Protein AF-A0A7S2CQ66-F1 (afdb_monomer)

Sequence (117 aa):
LLLPVPNHDPTYTIGRKDSDLILENDKSVSRMHAHLKVEPLPGPSELTVIDQKSRFGVFLNGNRLDDQPHTVSHGSELKFGTTVFVVHRVSLVICPSGVSGAERQTLKRSCEHIGAV

Secondary structure (DSSP, 8-state):
--SSPTTS-SEEEEESSSSSEE-TT-TTS-SS-EEEEEE--SSSPEEEEEE-S-SS-EEETTEEP-SS-EEE-TT-EEEETTEEEE-----------S--HHHHHHHHHHHHHTT--

Foldseek 3Di:
DAPDDFPDAQKFWDFCAPTNHHPVVQPQGHRGAKIWGFDLDPDQTWIWIAGPPRPQAKDKQNHGDDRDIDTHDQQIWIDGRHDIDGDHDDAAEDDDDPADPVRVVVVVVVCSSSRHD

pLDDT: mean 85.23, std 9.54, range [50.88, 95.44]

Mean predicted aligned error: 6.85 Å

InterPro domains:
  IPR000253 Forkhead-associated (FHA) domain [PF00498] (12-81)
  IPR000253 Forkhead-associated (FHA) domain [PS50006] (12-65)
  IPR000253 Forkhead-associated (FHA) domain [SM00240] (11-65)
  IPR008984 SMAD/FHA domain superfamily [SSF49879] (7-91)
  IPR040227 Nibrin-related [PTHR12162] (11-116)

Nearest PDB structures (foldseek):
  4h87-assembly3_B  TM=8.759E-01  e=7.225E-06  Homo sapiens
  3elv-assembly2_B  TM=8.452E-01  e=5.038E-04  Saccharomyces cerevisiae
  2jkd-assembly1_A  TM=8.063E-01  e=3.782E-04  Saccharomyces cerevisiae
  7dco-assembly1_Y  TM=8.372E-01  e=8.442E-04  Saccharomyces cerevisiae S288C
  6a8w-assembly1_A  TM=7.012E-01  e=5.650E-04  Saccharomyces cerevisiae S288C

Solvent-accessible surface area (backbone atoms only — not comparable to full-atom values): 6780 Å² total; per-residue (Å²): 139,78,77,57,54,74,99,53,72,53,61,41,36,31,12,28,44,98,38,81,43,62,43,68,89,43,84,50,35,27,50,61,23,32,39,38,37,47,46,89,51,102,64,79,70,46,40,30,41,27,33,54,79,26,87,63,39,35,25,52,71,83,44,73,58,58,76,53,81,40,81,57,54,73,72,36,37,42,29,51,40,83,50,77,46,72,40,78,77,77,89,45,75,77,84,89,73,97,62,54,77,70,56,47,57,52,48,51,55,58,34,50,53,49,66,30,99

Structure (mmCIF, N/CA/C/O backbone):
data_AF-A0A7S2CQ66-F1
#
_entry.id   AF-A0A7S2CQ66-F1
#
loop_
_atom_site.group_PDB
_atom_site.id
_atom_site.type_symbol
_atom_site.label_atom_id
_atom_site.label_alt_id
_atom_site.label_comp_id
_atom_site.label_asym_id
_atom_site.label_entity_id
_atom_site.label_seq_id
_atom_site.pdbx_PDB_ins_code
_atom_site.Cartn_x
_atom_site.Cartn_y
_atom_site.Cartn_z
_atom_site.occupancy
_atom_site.B_iso_or_equiv
_atom_site.auth_seq_id
_atom_site.auth_comp_id
_atom_site.auth_asym_id
_atom_site.auth_atom_id
_atom_site.pdbx_PDB_model_num
ATOM 1 N N . LEU A 1 1 ? -5.772 -3.104 -7.162 1.00 67.88 1 LEU A N 1
ATOM 2 C CA . LEU A 1 1 ? -5.073 -1.810 -7.316 1.00 67.88 1 LEU A CA 1
ATOM 3 C C . LEU A 1 1 ? -3.643 -2.098 -7.748 1.00 67.88 1 LEU A C 1
ATOM 5 O O . LEU A 1 1 ? -3.076 -3.049 -7.226 1.00 67.88 1 LEU A O 1
ATOM 9 N N . LEU A 1 2 ? -3.094 -1.325 -8.684 1.00 76.75 2 LEU A N 1
ATOM 10 C CA . LEU A 1 2 ? -1.677 -1.382 -9.048 1.00 76.75 2 LEU A CA 1
ATOM 11 C C . LEU A 1 2 ? -0.975 -0.159 -8.460 1.00 76.75 2 LEU A C 1
ATOM 13 O O . LEU A 1 2 ? -1.486 0.950 -8.585 1.00 76.75 2 LEU A O 1
ATOM 17 N N . LEU A 1 3 ? 0.161 -0.388 -7.810 1.00 79.69 3 LEU A N 1
ATOM 18 C CA . LEU A 1 3 ? 1.034 0.640 -7.255 1.00 79.69 3 LEU A CA 1
ATOM 19 C C . LEU A 1 3 ? 2.442 0.428 -7.836 1.00 79.69 3 LEU A C 1
ATOM 21 O O . LEU A 1 3 ? 2.824 -0.733 -8.012 1.00 79.69 3 LEU A O 1
ATOM 25 N N . PRO A 1 4 ? 3.221 1.490 -8.093 1.00 75.25 4 PRO A N 1
ATOM 26 C CA . PRO A 1 4 ? 2.907 2.907 -7.875 1.00 75.25 4 PRO A CA 1
ATOM 27 C C . PRO A 1 4 ? 1.975 3.502 -8.950 1.00 75.25 4 PRO A C 1
ATOM 29 O O . PRO A 1 4 ? 1.976 3.079 -10.105 1.00 75.25 4 PRO A O 1
ATOM 32 N N . VAL A 1 5 ? 1.177 4.500 -8.565 1.00 77.56 5 VAL A N 1
ATOM 33 C CA . VAL A 1 5 ? 0.354 5.302 -9.480 1.00 77.56 5 VAL A CA 1
ATOM 34 C C . VAL A 1 5 ? 1.203 6.464 -10.022 1.00 77.56 5 VAL A C 1
ATOM 36 O O . VAL A 1 5 ? 1.814 7.182 -9.227 1.00 77.56 5 VAL A O 1
ATOM 39 N N . PRO A 1 6 ? 1.255 6.690 -11.350 1.00 71.00 6 PRO A N 1
ATOM 40 C CA . PRO A 1 6 ? 1.980 7.820 -11.928 1.00 71.00 6 PRO A CA 1
ATOM 41 C C . PRO A 1 6 ? 1.542 9.163 -11.339 1.00 71.00 6 PRO A C 1
ATOM 43 O O . PRO A 1 6 ? 0.346 9.418 -11.216 1.00 71.00 6 PRO A O 1
ATOM 46 N N . ASN A 1 7 ? 2.505 10.050 -11.069 1.00 71.19 7 ASN A N 1
ATOM 47 C CA . ASN A 1 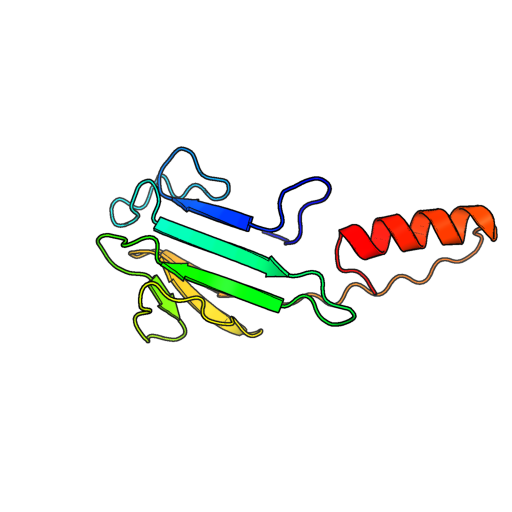7 ? 2.272 11.404 -10.543 1.00 71.19 7 ASN A CA 1
ATOM 48 C C . ASN A 1 7 ? 1.540 11.450 -9.186 1.00 71.19 7 ASN A C 1
ATOM 50 O O . ASN A 1 7 ? 0.932 12.468 -8.858 1.00 71.19 7 ASN A O 1
ATOM 54 N N . HIS A 1 8 ? 1.597 10.367 -8.410 1.00 77.56 8 HIS A N 1
ATOM 55 C CA . HIS A 1 8 ? 1.106 10.307 -7.039 1.00 77.56 8 HIS A CA 1
ATOM 56 C C . HIS A 1 8 ? 2.282 10.237 -6.061 1.00 77.56 8 HIS A C 1
ATOM 58 O O . HIS A 1 8 ? 3.345 9.711 -6.401 1.00 77.56 8 HIS A O 1
ATOM 64 N N . ASP A 1 9 ? 2.086 10.729 -4.838 1.00 81.94 9 ASP A N 1
ATOM 65 C CA . ASP A 1 9 ? 3.059 10.534 -3.768 1.00 81.94 9 ASP A CA 1
ATOM 66 C C . ASP A 1 9 ? 3.328 9.033 -3.538 1.00 81.94 9 ASP A C 1
ATOM 68 O O . ASP A 1 9 ? 2.435 8.195 -3.711 1.00 81.94 9 ASP A O 1
ATOM 72 N N . PRO A 1 10 ? 4.548 8.651 -3.117 1.00 84.75 10 PRO A N 1
ATOM 73 C CA . PRO A 1 10 ? 4.884 7.253 -2.841 1.00 84.75 10 PRO A CA 1
ATOM 74 C C . PRO A 1 10 ? 4.102 6.683 -1.651 1.00 84.75 10 PRO A C 1
ATOM 76 O O . PRO A 1 10 ? 4.121 5.473 -1.431 1.00 84.75 10 PRO A O 1
ATOM 79 N N . THR A 1 11 ? 3.433 7.545 -0.884 1.00 90.00 11 THR A N 1
ATOM 80 C CA . THR A 1 11 ? 2.593 7.184 0.252 1.00 90.00 11 THR A CA 1
ATOM 81 C C . THR A 1 11 ? 1.128 7.180 -0.170 1.00 90.00 11 THR A C 1
ATOM 83 O O . THR A 1 11 ? 0.624 8.176 -0.676 1.00 90.00 11 THR A O 1
ATOM 86 N N . TYR A 1 12 ? 0.447 6.073 0.097 1.00 91.88 12 TYR A N 1
ATOM 87 C CA . TYR A 1 12 ? -0.973 5.857 -0.136 1.00 91.88 12 TYR A CA 1
ATOM 88 C C . TYR A 1 12 ? -1.670 5.648 1.200 1.00 91.88 12 TYR A C 1
ATOM 90 O O . TYR A 1 12 ? -1.239 4.855 2.039 1.00 91.88 12 TYR A O 1
ATOM 98 N N . THR A 1 13 ? -2.771 6.342 1.401 1.00 93.06 13 THR A N 1
ATOM 99 C CA . THR A 1 13 ? -3.569 6.284 2.618 1.00 93.06 13 THR A CA 1
ATOM 100 C C . THR A 1 13 ? -4.702 5.271 2.472 1.00 93.06 13 THR A C 1
ATOM 102 O O . THR A 1 13 ? -5.406 5.232 1.466 1.00 93.06 13 THR A O 1
ATOM 105 N N . ILE A 1 14 ? -4.883 4.426 3.486 1.00 93.38 14 ILE A N 1
ATOM 106 C CA . ILE A 1 14 ? -6.001 3.486 3.597 1.00 93.38 14 ILE A CA 1
ATOM 107 C C . ILE A 1 14 ? -6.900 3.953 4.724 1.00 93.38 14 ILE A C 1
ATOM 109 O O . ILE A 1 14 ? -6.443 4.185 5.849 1.00 93.38 14 ILE A O 1
ATOM 113 N N . GLY A 1 15 ? -8.195 4.008 4.450 1.00 93.25 15 GLY A N 1
ATOM 114 C CA . GLY A 1 15 ? -9.156 4.466 5.429 1.00 93.25 15 GLY A CA 1
ATOM 115 C C . GLY A 1 15 ? -10.591 4.273 4.992 1.00 93.25 15 GLY A C 1
ATOM 116 O O . GLY A 1 15 ? -10.885 3.848 3.883 1.00 93.25 15 GLY A O 1
ATOM 117 N N . ARG A 1 16 ? -11.526 4.566 5.890 1.00 92.56 16 ARG A N 1
ATOM 118 C CA . ARG A 1 16 ? -12.963 4.481 5.594 1.00 92.56 16 ARG A CA 1
ATOM 119 C C . ARG A 1 16 ? -13.496 5.715 4.865 1.00 92.56 16 ARG A C 1
ATOM 121 O O . ARG A 1 16 ? -14.587 5.654 4.312 1.00 92.56 16 ARG A O 1
ATOM 128 N N . LYS A 1 17 ? -12.775 6.839 4.912 1.00 89.62 17 LYS A N 1
ATOM 129 C CA . LYS A 1 17 ? -13.142 8.103 4.258 1.00 89.62 17 LYS A CA 1
ATOM 130 C C . LYS A 1 17 ? -11.893 8.965 4.063 1.00 89.62 17 LYS A C 1
ATOM 132 O O . LYS A 1 17 ? -10.992 8.867 4.887 1.00 89.62 17 LYS A O 1
ATOM 137 N N . ASP A 1 18 ? -11.892 9.832 3.050 1.00 88.25 18 ASP A N 1
ATOM 138 C CA . ASP A 1 18 ? -10.852 10.847 2.825 1.00 88.25 18 ASP A CA 1
ATOM 139 C C . ASP A 1 18 ? -9.445 10.211 2.747 1.00 88.25 18 ASP A C 1
ATOM 141 O O . ASP A 1 18 ? -8.518 10.613 3.444 1.00 88.25 18 ASP A O 1
ATOM 145 N N . SER A 1 19 ? -9.317 9.135 1.964 1.00 89.81 19 SER A N 1
ATOM 146 C CA . SER A 1 19 ? -8.084 8.354 1.782 1.00 89.81 19 SER A CA 1
ATOM 147 C C . SER A 1 19 ? -7.931 7.933 0.319 1.00 89.81 19 SER A C 1
ATOM 149 O O . SER A 1 19 ? -8.920 7.901 -0.410 1.00 89.81 19 SER A O 1
ATOM 151 N N . ASP A 1 20 ? -6.727 7.553 -0.100 1.00 89.31 20 ASP A N 1
ATOM 152 C CA . ASP A 1 20 ? -6.457 7.076 -1.468 1.00 89.31 20 ASP A CA 1
ATOM 153 C C . ASP A 1 20 ? -7.141 5.728 -1.729 1.00 89.31 20 ASP A C 1
ATOM 155 O O . ASP A 1 20 ? -7.610 5.438 -2.831 1.00 89.31 20 ASP A O 1
ATOM 159 N N . LEU A 1 21 ? -7.243 4.907 -0.680 1.00 89.12 21 LEU A N 1
ATOM 160 C CA . LEU A 1 21 ? -7.954 3.638 -0.669 1.00 89.12 21 LEU A CA 1
ATOM 161 C C . LEU A 1 21 ? -9.078 3.667 0.356 1.00 89.12 21 LEU A C 1
ATOM 163 O O . LEU A 1 21 ? -8.861 3.484 1.557 1.00 89.12 21 LEU A O 1
ATOM 167 N N . ILE A 1 22 ? -10.292 3.879 -0.154 1.00 92.00 22 ILE A N 1
ATOM 168 C CA . ILE A 1 22 ? -11.488 4.044 0.663 1.00 92.00 22 ILE A CA 1
ATOM 169 C C . ILE A 1 22 ? -12.234 2.715 0.821 1.00 92.00 22 ILE A C 1
ATOM 171 O O . ILE A 1 22 ? -12.725 2.133 -0.145 1.00 92.00 22 ILE A O 1
ATOM 175 N N . LEU A 1 23 ? -12.362 2.257 2.067 1.00 90.19 23 LEU A N 1
ATOM 176 C CA . LEU A 1 23 ? -13.114 1.065 2.469 1.00 90.19 23 LEU A CA 1
ATOM 177 C C . LEU A 1 23 ? -14.420 1.466 3.173 1.00 90.19 23 LEU A C 1
ATOM 179 O O . LEU A 1 23 ? -14.610 1.203 4.359 1.00 90.19 23 LEU A O 1
ATOM 183 N N . GLU A 1 24 ? -15.324 2.137 2.452 1.00 86.81 24 GLU A N 1
ATOM 184 C CA . GLU A 1 24 ? -16.538 2.758 3.025 1.00 86.81 24 GLU A CA 1
ATOM 185 C C . GLU A 1 24 ? -17.471 1.762 3.730 1.00 86.81 24 GLU A C 1
ATOM 187 O O . GLU A 1 24 ? -18.091 2.081 4.749 1.00 86.81 24 GLU A O 1
ATOM 192 N N . ASN A 1 25 ? -17.544 0.538 3.204 1.00 88.12 25 ASN A N 1
ATOM 193 C CA . ASN A 1 25 ? -18.444 -0.504 3.692 1.00 88.12 25 ASN A CA 1
ATOM 194 C C . ASN A 1 25 ? -17.962 -1.156 4.997 1.00 88.12 25 ASN A C 1
ATOM 196 O O . ASN A 1 25 ? -18.766 -1.749 5.720 1.00 88.12 25 ASN A O 1
ATOM 200 N N . ASP A 1 26 ? -16.673 -1.037 5.327 1.00 87.94 26 ASP A N 1
ATOM 201 C CA . ASP A 1 26 ? -16.100 -1.670 6.509 1.00 87.94 26 ASP A CA 1
ATOM 202 C C . ASP A 1 26 ? -16.057 -0.693 7.696 1.00 87.94 26 ASP A C 1
ATOM 204 O O . ASP A 1 26 ? -15.163 0.139 7.842 1.00 87.94 26 ASP A O 1
ATOM 208 N N . LYS A 1 27 ? -17.026 -0.822 8.611 1.00 89.56 27 LYS A N 1
ATOM 209 C CA . LYS A 1 27 ? -17.102 -0.006 9.840 1.00 89.56 27 LYS A CA 1
ATOM 210 C C . LYS A 1 27 ? -15.959 -0.269 10.825 1.00 89.56 27 LYS A C 1
ATOM 212 O O . LYS A 1 27 ? -15.783 0.524 11.754 1.00 89.56 27 LYS A O 1
ATOM 217 N N . SER A 1 28 ? -15.215 -1.360 10.659 1.00 91.31 28 SER A N 1
ATOM 218 C CA . SER A 1 28 ? -14.021 -1.641 11.458 1.00 91.31 28 SER A CA 1
ATOM 219 C C . SER A 1 28 ? -12.786 -0.885 10.959 1.00 91.31 28 SER A C 1
ATOM 221 O O . SER A 1 28 ? -11.775 -0.799 11.658 1.00 91.31 28 SER A O 1
ATOM 223 N N . VAL A 1 29 ? -12.873 -0.247 9.790 1.00 92.31 29 VAL A N 1
ATOM 224 C CA . VAL A 1 29 ? -11.795 0.576 9.257 1.00 92.31 29 VAL A CA 1
ATOM 225 C C . VAL A 1 29 ? -11.912 2.011 9.801 1.00 92.31 29 VAL A C 1
ATOM 227 O O . VAL A 1 29 ? -12.925 2.700 9.645 1.00 92.31 29 VAL A O 1
ATOM 230 N N . SER A 1 30 ? -10.872 2.481 10.500 1.00 90.19 30 SER A N 1
ATOM 231 C CA . SER A 1 30 ? -10.717 3.889 10.889 1.00 90.19 30 SER A CA 1
ATOM 232 C C . SER A 1 30 ? -10.725 4.835 9.679 1.00 90.19 30 SER A C 1
ATOM 234 O O . SER A 1 30 ? -10.420 4.435 8.563 1.00 90.19 30 SER A O 1
ATOM 236 N N . ARG A 1 31 ? -11.051 6.119 9.891 1.00 90.44 31 ARG A N 1
ATOM 237 C CA . ARG A 1 31 ? -10.978 7.139 8.822 1.00 90.44 31 ARG A CA 1
ATOM 238 C C . ARG A 1 31 ? -9.570 7.260 8.245 1.00 90.44 31 ARG A C 1
ATOM 240 O O . ARG A 1 31 ? -9.436 7.237 7.043 1.00 90.44 31 ARG A O 1
ATOM 247 N N . MET A 1 32 ? -8.562 7.295 9.111 1.00 91.00 32 MET A N 1
ATOM 248 C CA . MET A 1 32 ? -7.165 7.058 8.759 1.00 91.00 32 MET A CA 1
ATOM 249 C C . MET A 1 32 ? -6.774 5.745 9.424 1.00 91.00 32 MET A C 1
ATOM 251 O O . MET A 1 32 ? -6.827 5.650 10.652 1.00 91.00 32 MET A O 1
ATOM 255 N N . HIS A 1 33 ? -6.527 4.708 8.632 1.00 91.88 33 HIS A N 1
ATOM 256 C CA . HIS A 1 33 ? -6.292 3.360 9.141 1.00 91.88 33 HIS A CA 1
ATOM 257 C C . HIS A 1 33 ? -4.832 2.961 9.004 1.00 91.88 33 HIS A C 1
ATOM 259 O O . HIS A 1 33 ? -4.215 2.559 9.981 1.00 91.88 33 HIS A O 1
ATOM 265 N N . ALA A 1 34 ? -4.281 3.088 7.805 1.00 94.25 34 ALA A N 1
ATOM 266 C CA . ALA A 1 34 ? -2.904 2.723 7.535 1.00 94.25 34 ALA A CA 1
ATOM 267 C C . ALA A 1 34 ? -2.326 3.598 6.431 1.00 94.25 34 ALA A C 1
ATOM 269 O O . ALA A 1 34 ? -3.063 4.145 5.610 1.00 94.25 34 ALA A O 1
ATOM 270 N N . HIS A 1 35 ? -1.005 3.681 6.389 1.00 94.12 35 HIS A N 1
ATOM 271 C CA . HIS A 1 35 ? -0.274 4.206 5.248 1.00 94.12 35 HIS A CA 1
ATOM 272 C C . HIS A 1 35 ? 0.489 3.067 4.584 1.00 94.12 35 HIS A C 1
ATOM 274 O O . HIS A 1 35 ? 1.170 2.296 5.256 1.00 94.12 35 HIS A O 1
ATOM 280 N N . LEU A 1 36 ? 0.372 2.965 3.268 1.00 92.69 36 LEU A N 1
ATOM 281 C CA . LEU A 1 36 ? 1.240 2.158 2.428 1.00 92.69 36 LEU A CA 1
ATOM 282 C C . LEU A 1 36 ? 2.284 3.073 1.813 1.00 92.69 36 LEU A C 1
ATOM 284 O O . LEU A 1 36 ? 1.928 4.113 1.276 1.00 92.69 36 LEU A O 1
ATOM 288 N N . LYS A 1 37 ? 3.554 2.695 1.840 1.00 91.00 37 LYS A N 1
ATOM 289 C CA . LYS A 1 37 ? 4.611 3.447 1.169 1.00 91.00 37 LYS A CA 1
ATOM 290 C C . LYS A 1 37 ? 5.325 2.539 0.183 1.00 91.00 37 LYS A C 1
ATOM 292 O O . LYS A 1 37 ? 5.766 1.453 0.548 1.00 91.00 37 LYS A O 1
ATOM 297 N N . VAL A 1 38 ? 5.411 2.986 -1.064 1.00 87.50 38 VAL A N 1
ATOM 298 C CA . VAL A 1 38 ? 6.150 2.320 -2.135 1.00 87.50 38 VAL A CA 1
ATOM 299 C C . VAL A 1 38 ? 7.432 3.099 -2.362 1.00 87.50 38 VAL A C 1
ATOM 301 O O . VAL A 1 38 ? 7.393 4.209 -2.892 1.00 87.50 38 VAL A O 1
ATOM 304 N N . GLU A 1 39 ? 8.564 2.551 -1.932 1.00 80.75 39 GLU A N 1
ATOM 305 C CA . GLU A 1 39 ? 9.850 3.222 -2.107 1.00 80.75 39 GLU A CA 1
ATOM 306 C C . GLU A 1 39 ? 10.451 2.905 -3.486 1.00 80.75 39 GLU A C 1
ATOM 308 O O . GLU A 1 39 ? 10.646 1.730 -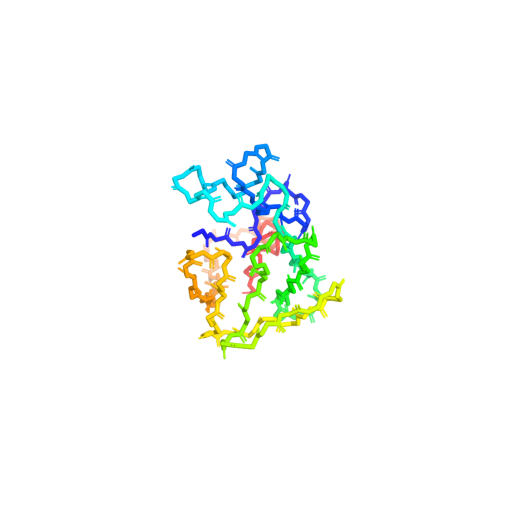3.827 1.00 80.75 39 GLU A O 1
ATOM 313 N N . PRO A 1 40 ? 10.755 3.933 -4.304 1.00 66.88 40 PRO A N 1
ATOM 314 C CA . PRO A 1 40 ? 11.516 3.761 -5.530 1.00 66.88 40 PRO A CA 1
ATOM 315 C C . PRO A 1 40 ? 13.005 3.652 -5.178 1.00 66.88 4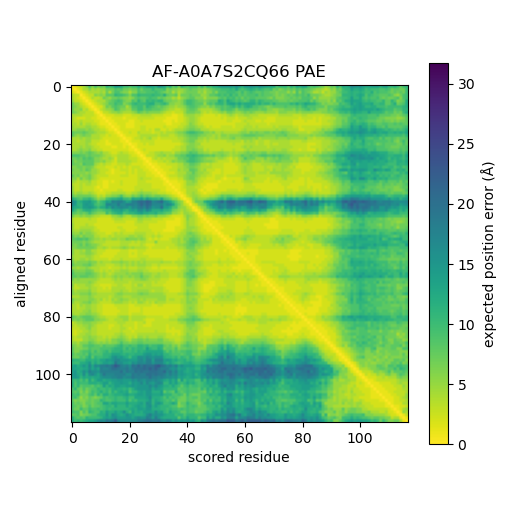0 PRO A C 1
ATOM 317 O O . PRO A 1 40 ? 13.722 4.646 -5.103 1.00 66.88 40 PRO A O 1
ATOM 320 N N . LEU A 1 41 ? 13.476 2.434 -4.928 1.00 58.59 41 LEU A N 1
ATOM 321 C CA . LEU A 1 41 ? 14.905 2.129 -4.837 1.00 58.59 41 LEU A CA 1
ATOM 322 C C . LEU A 1 41 ? 15.437 1.709 -6.217 1.00 58.59 41 LEU A C 1
ATOM 324 O O . LEU A 1 41 ? 14.653 1.302 -7.077 1.00 58.59 41 LEU A O 1
ATOM 328 N N . PRO A 1 42 ? 16.759 1.765 -6.464 1.00 50.88 42 PRO A N 1
ATOM 329 C CA . PRO A 1 42 ? 17.349 1.112 -7.627 1.00 50.88 42 PRO A CA 1
ATOM 330 C C . PRO A 1 42 ? 17.158 -0.412 -7.494 1.00 50.88 42 PRO A C 1
ATOM 332 O O . PRO A 1 42 ? 17.986 -1.101 -6.904 1.00 50.88 42 PRO A O 1
ATOM 335 N N . GLY A 1 43 ? 16.031 -0.938 -7.987 1.00 61.88 43 GLY A N 1
ATOM 336 C CA . GLY A 1 43 ? 15.651 -2.345 -7.859 1.00 61.88 43 GLY A CA 1
ATOM 337 C C . GLY A 1 43 ? 14.134 -2.571 -7.772 1.00 61.88 43 GLY A C 1
ATOM 338 O O . GLY A 1 43 ? 13.348 -1.704 -8.150 1.00 61.88 43 GLY A O 1
ATOM 339 N N . PRO A 1 44 ? 13.696 -3.756 -7.304 1.00 64.56 44 PRO A N 1
ATOM 340 C CA . PRO A 1 44 ? 12.307 -4.012 -6.937 1.00 64.56 44 PRO A CA 1
ATOM 341 C C . PRO A 1 44 ? 11.732 -2.912 -6.047 1.00 64.56 44 PRO A C 1
ATOM 343 O O . PRO A 1 44 ? 12.288 -2.660 -4.984 1.00 64.56 44 PRO A O 1
ATOM 346 N N . SER A 1 45 ? 10.606 -2.307 -6.433 1.00 74.38 45 SER A N 1
ATOM 347 C CA . SER A 1 45 ? 9.878 -1.414 -5.528 1.00 74.38 45 SER A CA 1
ATOM 348 C C . SER A 1 45 ? 9.521 -2.159 -4.242 1.00 74.38 45 SER A C 1
ATOM 350 O O . SER A 1 45 ? 8.927 -3.242 -4.297 1.00 74.38 45 SER A O 1
ATOM 352 N N . GLU A 1 46 ? 9.896 -1.584 -3.103 1.00 85.00 46 GLU A N 1
ATOM 353 C CA . GLU A 1 46 ? 9.592 -2.133 -1.785 1.00 85.00 46 GLU A CA 1
ATOM 354 C C . GLU A 1 46 ? 8.290 -1.517 -1.272 1.00 85.00 46 GLU A C 1
ATOM 356 O O . GLU A 1 46 ? 8.121 -0.296 -1.285 1.00 85.00 46 GLU A O 1
ATOM 361 N N . LEU A 1 47 ? 7.351 -2.369 -0.856 1.00 89.81 47 LEU A N 1
ATOM 362 C CA . LEU A 1 47 ? 6.098 -1.948 -0.242 1.00 89.81 47 LEU A CA 1
ATOM 363 C C . LEU A 1 47 ? 6.240 -2.059 1.273 1.00 89.81 47 LEU A C 1
ATOM 365 O O . LEU A 1 47 ? 6.534 -3.133 1.787 1.00 89.81 47 LEU A O 1
ATOM 369 N N . THR A 1 48 ? 5.968 -0.975 1.985 1.00 93.06 48 THR A N 1
ATOM 370 C CA . THR A 1 48 ? 5.880 -0.957 3.448 1.00 93.06 48 THR A CA 1
ATOM 371 C C . THR A 1 48 ? 4.488 -0.521 3.890 1.00 93.06 48 THR A C 1
ATOM 373 O O . THR A 1 48 ? 3.794 0.201 3.172 1.00 93.06 48 THR A O 1
ATOM 376 N N . VAL A 1 49 ? 4.061 -0.976 5.065 1.00 94.50 49 VAL A N 1
ATOM 377 C CA . VAL A 1 49 ? 2.790 -0.611 5.697 1.00 94.50 49 VAL A CA 1
ATOM 378 C C . VAL A 1 49 ? 3.040 -0.071 7.103 1.00 94.50 49 VAL A C 1
ATOM 380 O O . VAL A 1 49 ? 3.882 -0.592 7.828 1.00 94.50 49 VAL A O 1
ATOM 383 N N . ILE A 1 50 ? 2.311 0.976 7.482 1.00 94.81 50 ILE A N 1
ATOM 384 C CA . ILE A 1 50 ? 2.371 1.615 8.802 1.00 94.81 50 ILE A CA 1
ATOM 385 C C . ILE A 1 50 ? 0.942 1.727 9.338 1.00 94.81 50 ILE A C 1
ATOM 387 O O . ILE A 1 50 ? 0.099 2.363 8.695 1.00 94.81 50 ILE A O 1
ATOM 391 N N . ASP A 1 51 ? 0.660 1.152 10.510 1.00 94.31 51 ASP A N 1
ATOM 392 C CA . ASP A 1 51 ? -0.626 1.342 11.192 1.00 94.31 51 ASP A CA 1
ATOM 393 C C . ASP A 1 51 ? -0.727 2.770 11.749 1.00 94.31 51 ASP A C 1
ATOM 395 O O . ASP A 1 51 ? 0.128 3.233 12.502 1.00 94.31 51 ASP A O 1
ATOM 399 N N . GLN A 1 52 ? -1.805 3.480 11.417 1.00 93.44 52 GLN A N 1
ATOM 400 C CA . GLN A 1 52 ? -2.064 4.838 11.907 1.00 93.44 52 GLN A CA 1
ATOM 401 C C . GLN A 1 52 ? -2.905 4.806 13.188 1.00 93.44 52 GLN A C 1
ATOM 403 O O . GLN A 1 52 ? -3.914 5.505 13.311 1.00 93.44 52 GLN A O 1
ATOM 408 N N . LYS A 1 53 ? -2.497 3.965 14.148 1.00 89.06 53 LYS A N 1
ATOM 409 C CA . LYS A 1 53 ? -3.203 3.727 15.422 1.00 89.06 53 LYS A CA 1
ATOM 410 C C . LYS A 1 53 ? -4.678 3.390 15.197 1.00 89.06 53 LYS A C 1
ATOM 412 O O . LYS A 1 53 ? -5.579 3.931 15.851 1.00 89.06 53 LYS A O 1
ATOM 417 N N . SER A 1 54 ? -4.938 2.516 14.230 1.00 89.50 54 SER A N 1
ATOM 418 C CA . SER A 1 54 ? -6.295 2.118 13.881 1.00 89.50 54 SER A CA 1
ATOM 419 C C . SER A 1 54 ? -6.988 1.394 15.042 1.00 89.50 54 SER A C 1
ATOM 421 O O . SER A 1 54 ? -6.372 0.706 15.857 1.00 89.50 54 SER A O 1
ATOM 423 N N . ARG A 1 55 ? -8.320 1.525 15.126 1.00 90.75 55 ARG A N 1
ATOM 424 C CA . ARG A 1 55 ? -9.090 0.972 16.255 1.00 90.75 55 ARG A CA 1
ATOM 425 C C . ARG A 1 55 ? -9.011 -0.554 16.319 1.00 90.75 55 ARG A C 1
ATOM 427 O O . ARG A 1 55 ? -8.990 -1.123 17.403 1.00 90.75 55 ARG A O 1
ATOM 434 N N . PHE A 1 56 ? -9.018 -1.199 15.159 1.00 91.38 56 PHE A N 1
ATOM 435 C CA . PHE A 1 56 ? -8.996 -2.655 15.039 1.00 91.38 56 PHE A CA 1
ATOM 436 C C . PHE A 1 56 ? -7.599 -3.204 14.717 1.00 91.38 56 PHE A C 1
ATOM 438 O O . PHE A 1 56 ? -7.384 -4.408 14.834 1.00 91.38 56 PHE A O 1
ATOM 445 N N . GLY A 1 57 ? -6.631 -2.330 14.425 1.00 91.38 57 GLY A N 1
ATOM 446 C CA . GLY A 1 57 ? -5.283 -2.707 14.025 1.00 91.38 57 GLY A CA 1
ATOM 447 C C . GLY A 1 57 ? -5.185 -3.136 12.563 1.00 91.38 57 GLY A C 1
ATOM 448 O O . GLY A 1 57 ? -6.175 -3.504 11.921 1.00 91.38 57 GLY A O 1
ATOM 449 N N . VAL A 1 58 ? -3.943 -3.145 12.090 1.00 94.69 58 VAL A N 1
ATOM 450 C CA . VAL A 1 58 ? -3.529 -3.767 10.832 1.00 94.69 58 VAL A CA 1
ATOM 451 C C . VAL A 1 58 ? -2.878 -5.106 11.143 1.00 94.69 58 VAL A C 1
ATOM 453 O O . VAL A 1 58 ? -2.132 -5.212 12.117 1.00 94.69 58 VAL A O 1
ATOM 456 N N . PHE A 1 59 ? -3.135 -6.124 10.326 1.00 95.31 59 PHE A N 1
ATOM 457 C CA . PHE A 1 59 ? -2.461 -7.414 10.436 1.00 95.31 59 PHE A CA 1
ATOM 458 C C . PHE A 1 59 ? -1.717 -7.741 9.145 1.00 95.31 59 PHE A C 1
ATOM 460 O O . PHE A 1 59 ? -2.247 -7.535 8.057 1.00 95.31 59 PHE A O 1
ATOM 467 N N . LEU A 1 60 ? -0.512 -8.287 9.279 1.00 95.44 60 LEU A N 1
ATOM 468 C CA . LEU A 1 60 ? 0.304 -8.819 8.195 1.00 95.44 60 LEU A CA 1
ATOM 469 C C . LEU A 1 60 ? 0.509 -10.315 8.435 1.00 95.44 60 LEU A C 1
ATOM 471 O O . LEU A 1 60 ? 1.092 -10.707 9.446 1.00 95.44 60 LEU A O 1
ATOM 475 N N . ASN A 1 61 ? 0.018 -11.154 7.523 1.00 93.94 61 ASN A N 1
ATOM 476 C CA . ASN A 1 61 ? 0.072 -12.616 7.621 1.00 93.94 61 ASN A CA 1
ATOM 477 C C . ASN A 1 61 ? -0.438 -13.140 8.983 1.00 93.94 61 ASN A C 1
ATOM 479 O O . ASN A 1 61 ? 0.155 -14.032 9.584 1.00 93.94 61 ASN A O 1
ATOM 483 N N . GLY A 1 62 ? -1.512 -12.535 9.502 1.00 92.75 62 GLY A N 1
ATOM 484 C CA . GLY A 1 62 ? -2.111 -12.871 10.800 1.00 92.75 62 GLY A CA 1
ATOM 485 C C . GLY A 1 62 ? -1.469 -12.200 12.022 1.00 92.75 62 GLY A C 1
ATOM 486 O O . GLY A 1 62 ? -2.074 -12.206 13.094 1.00 92.75 62 GLY A O 1
ATOM 487 N N . ASN A 1 63 ? -0.306 -11.560 11.879 1.00 93.81 63 ASN A N 1
ATOM 488 C CA . ASN A 1 63 ? 0.360 -10.848 12.971 1.00 93.81 63 ASN A CA 1
ATOM 489 C C . ASN A 1 63 ? -0.094 -9.392 13.026 1.00 93.81 63 ASN A C 1
ATOM 491 O O . ASN A 1 63 ? -0.016 -8.682 12.026 1.00 93.81 63 ASN A O 1
ATOM 495 N N . ARG A 1 64 ? -0.556 -8.933 14.193 1.00 94.12 64 ARG A N 1
ATOM 496 C CA . ARG A 1 64 ? -0.933 -7.529 14.387 1.00 94.12 64 ARG A CA 1
ATOM 497 C C . ARG A 1 64 ? 0.317 -6.654 14.360 1.00 94.12 64 ARG A C 1
ATOM 499 O O . ARG A 1 64 ? 1.266 -6.935 15.086 1.00 94.12 64 ARG A O 1
ATOM 506 N N . LEU A 1 65 ? 0.291 -5.612 13.542 1.00 94.06 65 LEU A N 1
ATOM 507 C CA . LEU A 1 65 ? 1.378 -4.650 13.423 1.00 94.06 65 LEU A CA 1
ATOM 508 C C . LEU A 1 65 ? 1.336 -3.620 14.557 1.00 94.06 65 LEU A C 1
ATOM 510 O O . LEU A 1 65 ? 0.289 -3.386 15.172 1.00 94.06 65 LEU A O 1
ATOM 514 N N . ASP A 1 66 ? 2.491 -3.026 14.826 1.00 92.06 66 ASP A N 1
ATOM 515 C CA . ASP A 1 66 ? 2.638 -1.835 15.657 1.00 92.06 66 ASP A CA 1
ATOM 516 C C . ASP A 1 66 ? 2.611 -0.562 14.784 1.00 92.06 66 ASP A C 1
ATOM 518 O O . ASP A 1 66 ? 2.258 -0.602 13.603 1.00 92.06 66 ASP A O 1
ATOM 522 N N . ASP A 1 67 ? 2.936 0.587 15.376 1.00 87.88 67 ASP A N 1
ATOM 523 C CA . ASP A 1 67 ? 2.986 1.879 14.690 1.00 87.88 67 ASP A CA 1
ATOM 524 C C . ASP A 1 67 ? 4.300 2.125 13.922 1.00 87.88 67 ASP A C 1
ATOM 526 O O . ASP A 1 67 ? 4.546 3.249 13.476 1.00 87.88 67 ASP A O 1
ATOM 530 N N . GLN A 1 68 ? 5.126 1.090 13.727 1.00 92.44 68 GLN A N 1
ATOM 531 C CA . GLN A 1 68 ? 6.343 1.160 12.919 1.00 92.44 68 GLN A CA 1
ATOM 532 C C . GLN A 1 68 ? 6.102 0.714 11.466 1.00 92.44 68 GLN A C 1
ATOM 534 O O . GLN A 1 68 ? 5.117 0.036 11.167 1.00 92.44 68 GLN A O 1
ATOM 539 N N . PRO A 1 69 ? 6.991 1.082 10.526 1.00 91.94 69 PRO A N 1
ATOM 540 C CA . PRO A 1 69 ? 6.950 0.566 9.161 1.00 91.94 69 PRO A CA 1
ATOM 541 C C . PRO A 1 69 ? 7.323 -0.917 9.086 1.00 91.94 69 PRO A C 1
ATOM 543 O O . PRO A 1 69 ? 8.401 -1.314 9.525 1.00 91.94 69 PRO A O 1
ATOM 546 N N . HI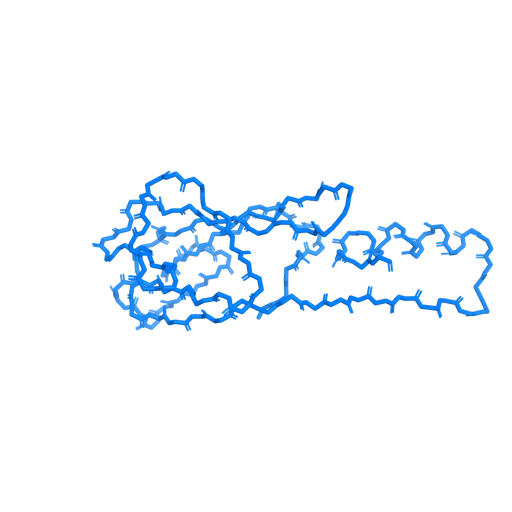S A 1 70 ? 6.463 -1.716 8.452 1.00 93.81 70 HIS A N 1
ATOM 547 C CA . HIS A 1 70 ? 6.704 -3.135 8.168 1.00 93.81 70 HIS A CA 1
ATOM 548 C C . HIS A 1 70 ? 6.762 -3.390 6.667 1.00 93.81 70 HIS A C 1
ATOM 550 O O . HIS A 1 70 ? 5.855 -2.993 5.934 1.00 93.81 70 HIS A O 1
ATOM 556 N N . THR A 1 71 ? 7.797 -4.090 6.205 1.00 92.69 71 THR A N 1
ATOM 557 C CA . THR A 1 71 ? 7.924 -4.508 4.804 1.00 92.69 71 THR A CA 1
ATOM 558 C C . THR A 1 71 ? 6.909 -5.594 4.460 1.00 92.69 71 THR A C 1
ATOM 560 O O . THR A 1 71 ? 6.727 -6.570 5.189 1.00 92.69 71 THR A O 1
ATOM 563 N N . VAL A 1 72 ? 6.271 -5.442 3.303 1.00 91.88 72 VAL A N 1
ATOM 564 C CA . VAL A 1 72 ? 5.261 -6.349 2.768 1.00 91.88 72 VAL A CA 1
ATOM 565 C C . VAL A 1 72 ? 5.812 -7.045 1.533 1.00 91.88 72 VAL A C 1
ATOM 567 O O . VAL A 1 72 ? 6.055 -6.433 0.492 1.00 91.88 72 VAL A O 1
ATOM 570 N N . SER A 1 73 ? 5.966 -8.359 1.637 1.00 90.31 73 SER A N 1
ATOM 571 C CA . SER A 1 73 ? 6.472 -9.195 0.550 1.00 90.31 73 SER A CA 1
ATOM 572 C C . SER A 1 73 ? 5.355 -9.663 -0.380 1.00 90.31 73 SER A C 1
ATOM 574 O O . SER A 1 73 ? 4.179 -9.708 -0.009 1.00 90.31 73 SER A O 1
ATOM 576 N N . HIS A 1 74 ? 5.730 -10.087 -1.587 1.00 89.44 74 HIS A N 1
ATOM 577 C CA . HIS A 1 74 ? 4.810 -10.751 -2.507 1.00 89.44 74 HIS A CA 1
ATOM 578 C C . HIS A 1 74 ? 4.126 -11.963 -1.854 1.00 89.44 74 HIS A C 1
ATOM 580 O O . HIS A 1 74 ? 4.781 -12.773 -1.205 1.00 89.44 74 HIS A O 1
ATOM 586 N N . GLY A 1 75 ? 2.815 -12.086 -2.053 1.00 90.88 75 GLY A N 1
ATOM 587 C CA . GLY A 1 75 ? 1.974 -13.141 -1.495 1.00 90.88 75 GLY A CA 1
ATOM 588 C C . GLY A 1 75 ? 1.509 -12.871 -0.065 1.00 90.88 75 GLY A C 1
ATOM 589 O O . GLY A 1 75 ? 0.750 -13.674 0.466 1.00 90.88 75 GLY A O 1
ATOM 590 N N . SER A 1 76 ? 1.927 -11.763 0.554 1.00 93.31 76 SER A N 1
ATOM 591 C CA . SER A 1 76 ? 1.521 -11.458 1.926 1.00 93.31 76 SER A CA 1
ATOM 592 C C . SER A 1 76 ? 0.055 -11.050 2.000 1.00 93.31 76 SER A C 1
ATOM 594 O O . SER A 1 76 ? -0.451 -10.316 1.147 1.00 93.31 76 SER A O 1
ATOM 596 N N . GLU A 1 77 ? -0.600 -11.487 3.066 1.00 95.31 77 GLU A N 1
ATOM 597 C CA . GLU A 1 77 ? -1.953 -11.101 3.426 1.00 95.31 77 GLU A CA 1
ATOM 598 C C . GLU A 1 77 ? -1.915 -9.871 4.340 1.00 95.31 77 GLU A C 1
ATOM 600 O O . GLU A 1 77 ? -1.344 -9.907 5.429 1.00 95.31 77 GLU A O 1
ATOM 605 N N . LEU A 1 78 ? -2.534 -8.779 3.904 1.00 94.50 78 LEU A N 1
ATOM 606 C CA . LEU A 1 78 ? -2.763 -7.580 4.698 1.00 94.50 78 LEU A CA 1
ATOM 607 C C . LEU A 1 78 ? -4.228 -7.509 5.099 1.00 94.50 78 LEU A C 1
ATOM 609 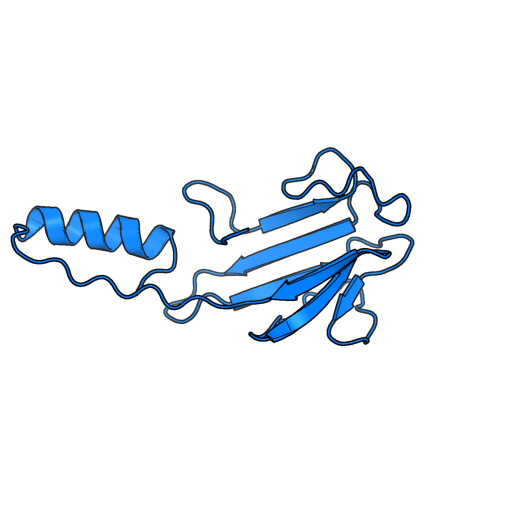O O . LEU A 1 78 ? -5.116 -7.548 4.252 1.00 94.50 78 LEU A O 1
ATOM 613 N N . LYS A 1 79 ? -4.494 -7.332 6.386 1.00 94.25 79 LYS A N 1
ATOM 614 C CA . LYS A 1 79 ? -5.844 -7.151 6.905 1.00 94.25 79 LYS A CA 1
ATOM 615 C C . LYS A 1 79 ? -5.972 -5.789 7.565 1.00 94.25 79 LYS A C 1
ATOM 617 O O . LYS A 1 79 ? -5.248 -5.487 8.509 1.00 94.25 79 LYS A O 1
ATOM 622 N N . PHE A 1 80 ? -6.934 -5.006 7.096 1.00 93.12 80 PHE A N 1
ATOM 623 C CA . PHE A 1 80 ? -7.298 -3.706 7.652 1.00 93.12 80 PHE A CA 1
ATOM 624 C C . PHE A 1 80 ? -8.693 -3.828 8.256 1.00 93.12 80 PHE A C 1
ATOM 626 O O . PHE A 1 80 ? -9.676 -4.002 7.532 1.00 93.12 80 PHE A O 1
ATOM 633 N N . GLY A 1 81 ? -8.792 -3.790 9.585 1.00 89.19 81 GLY A N 1
ATOM 634 C CA . GLY A 1 81 ? -10.055 -4.076 10.263 1.00 89.19 81 GLY A CA 1
ATOM 635 C C . GLY A 1 81 ? -10.543 -5.502 9.975 1.00 89.19 81 GLY A C 1
ATOM 636 O O . GLY A 1 81 ? -9.952 -6.470 10.457 1.00 89.19 81 GLY A O 1
ATOM 637 N N . THR A 1 82 ? -11.614 -5.650 9.193 1.00 91.31 82 THR A N 1
ATOM 638 C CA . THR A 1 82 ? -12.158 -6.950 8.764 1.00 91.31 82 THR A CA 1
ATOM 639 C C . THR A 1 82 ? -11.889 -7.267 7.298 1.00 91.31 82 THR A C 1
ATOM 641 O O . THR A 1 82 ? -12.075 -8.411 6.887 1.00 91.31 82 THR A O 1
ATOM 644 N N . THR A 1 83 ? -11.403 -6.294 6.529 1.00 91.75 83 THR A N 1
ATOM 645 C CA . THR A 1 83 ? -11.118 -6.451 5.103 1.00 91.75 83 THR A CA 1
ATOM 646 C C . THR A 1 83 ? -9.721 -7.026 4.896 1.00 91.75 83 THR A C 1
ATOM 648 O O . THR A 1 83 ? -8.754 -6.544 5.485 1.00 91.75 83 THR A O 1
ATOM 651 N N . VAL A 1 84 ? -9.615 -8.042 4.041 1.00 92.81 84 VAL A N 1
ATOM 652 C CA . VAL A 1 84 ? -8.372 -8.760 3.737 1.00 92.81 84 VAL A CA 1
ATOM 653 C C . VAL A 1 84 ? -7.943 -8.483 2.296 1.00 92.81 84 VAL A C 1
ATOM 655 O O . VAL A 1 84 ? -8.760 -8.519 1.378 1.00 92.81 84 VAL A O 1
ATOM 658 N N . PHE A 1 85 ? -6.654 -8.228 2.105 1.00 92.56 85 PHE A N 1
ATOM 659 C CA . PHE A 1 85 ? -5.991 -7.984 0.831 1.00 92.56 85 PHE A CA 1
ATOM 660 C C . PHE A 1 85 ? -4.806 -8.928 0.682 1.00 92.56 85 PHE A C 1
ATOM 662 O O . PHE A 1 85 ? -4.082 -9.172 1.640 1.00 92.56 85 PHE A O 1
ATOM 669 N N . VAL A 1 86 ? -4.560 -9.401 -0.536 1.00 93.00 86 VAL A N 1
ATOM 670 C CA . VAL A 1 86 ? -3.357 -10.173 -0.862 1.00 93.00 86 VAL A CA 1
ATOM 671 C C . VAL A 1 86 ? -2.471 -9.336 -1.771 1.00 93.00 86 VAL A C 1
ATOM 673 O O . VAL A 1 86 ? -2.922 -8.803 -2.789 1.00 93.00 86 VAL A O 1
ATOM 676 N N . VAL A 1 87 ? -1.205 -9.193 -1.390 1.00 91.44 87 VAL A N 1
ATOM 677 C CA . VAL A 1 87 ? -0.243 -8.362 -2.112 1.00 91.44 87 VAL A CA 1
ATOM 678 C C . VAL A 1 87 ? 0.402 -9.164 -3.232 1.00 91.44 87 VAL A C 1
ATOM 680 O O . VAL A 1 87 ? 1.190 -10.078 -2.997 1.00 91.44 87 VAL A O 1
ATOM 683 N N . HIS A 1 88 ? 0.134 -8.785 -4.479 1.00 88.69 88 HIS A N 1
ATOM 684 C CA . HIS A 1 88 ? 0.785 -9.376 -5.644 1.00 88.69 88 HIS A CA 1
ATOM 685 C C . HIS A 1 88 ? 1.758 -8.391 -6.292 1.00 88.69 88 HIS A C 1
ATOM 687 O O . HIS A 1 88 ? 1.394 -7.262 -6.603 1.00 88.69 88 HIS A O 1
ATOM 693 N N . ARG A 1 89 ? 3.000 -8.835 -6.514 1.00 83.56 89 ARG A N 1
ATOM 694 C CA . ARG A 1 89 ? 4.018 -8.082 -7.236 1.00 83.56 89 ARG A CA 1
ATOM 695 C C . ARG A 1 89 ? 3.955 -8.503 -8.697 1.00 83.56 89 ARG A C 1
ATOM 697 O O . ARG A 1 89 ? 4.088 -9.686 -8.998 1.00 83.56 89 ARG A O 1
ATOM 704 N N . VAL A 1 90 ? 3.748 -7.539 -9.585 1.00 82.06 90 VAL A N 1
ATOM 705 C CA . VAL A 1 90 ? 3.684 -7.768 -11.031 1.00 82.06 90 VAL A CA 1
ATOM 706 C C . VAL A 1 90 ? 4.978 -7.259 -11.652 1.00 82.06 90 VAL A C 1
ATOM 708 O O . VAL A 1 90 ? 5.285 -6.075 -11.558 1.00 82.06 90 VAL A O 1
ATOM 711 N N . SER A 1 91 ? 5.747 -8.154 -12.271 1.00 75.62 91 SER A N 1
ATOM 712 C CA . SER A 1 91 ? 6.943 -7.775 -13.027 1.00 75.62 91 SER A CA 1
ATOM 713 C C . SER A 1 91 ? 6.530 -7.280 -14.410 1.00 75.62 91 SER A C 1
ATOM 715 O O . SER A 1 91 ? 6.110 -8.072 -15.253 1.00 75.62 91 SER A O 1
ATOM 717 N N . LEU A 1 92 ? 6.638 -5.974 -14.642 1.00 71.06 92 LEU A N 1
ATOM 718 C CA . LEU A 1 92 ? 6.394 -5.362 -15.946 1.00 71.06 92 LEU A CA 1
ATOM 719 C C . LEU A 1 92 ? 7.711 -5.311 -16.728 1.00 71.06 92 LEU A C 1
ATOM 721 O O . LEU A 1 92 ? 8.600 -4.542 -16.376 1.00 71.06 92 LEU A O 1
ATOM 725 N N . VAL A 1 93 ? 7.821 -6.137 -17.771 1.00 74.50 93 VAL A N 1
ATOM 726 C CA . VAL A 1 93 ? 8.956 -6.150 -18.708 1.00 74.50 93 VAL A CA 1
ATOM 727 C C . VAL A 1 93 ? 8.523 -5.474 -20.001 1.00 74.50 93 VAL A C 1
ATOM 729 O O . VAL A 1 93 ? 7.506 -5.855 -20.587 1.00 74.50 93 VAL A O 1
ATOM 732 N N . ILE A 1 94 ? 9.285 -4.480 -20.456 1.00 73.31 94 ILE A N 1
ATOM 733 C CA . ILE A 1 94 ? 8.936 -3.691 -21.643 1.00 73.31 94 ILE A CA 1
ATOM 734 C C . ILE A 1 94 ? 9.989 -3.914 -22.725 1.00 73.31 94 ILE A C 1
ATOM 736 O O . ILE A 1 94 ? 11.164 -3.601 -22.556 1.00 73.31 94 ILE A O 1
ATOM 740 N N . CYS A 1 95 ? 9.546 -4.441 -23.866 1.00 77.75 95 CYS A N 1
ATOM 741 C CA . CYS A 1 95 ? 10.390 -4.741 -25.021 1.00 77.75 95 CYS A CA 1
ATOM 742 C C . CYS A 1 95 ? 10.055 -3.788 -26.180 1.00 77.75 95 CYS A C 1
ATOM 744 O O . CYS A 1 95 ? 9.325 -4.175 -27.096 1.00 77.75 95 CYS A O 1
ATOM 746 N N . PRO A 1 96 ? 10.540 -2.531 -26.169 1.00 76.69 96 PRO A N 1
ATOM 747 C CA . PRO A 1 96 ? 10.228 -1.601 -27.241 1.00 76.69 96 PRO A CA 1
ATOM 748 C C . PRO A 1 96 ? 10.997 -1.968 -28.511 1.00 76.69 96 PRO A C 1
ATOM 750 O O . PRO A 1 96 ? 12.232 -2.036 -28.509 1.00 76.69 96 PRO A O 1
ATOM 753 N N . SER A 1 97 ? 10.256 -2.167 -29.600 1.00 82.38 97 SER A N 1
ATOM 754 C CA . SER A 1 97 ? 10.774 -2.380 -30.954 1.00 82.38 97 SER A CA 1
ATOM 755 C C . SER A 1 97 ? 10.255 -1.283 -31.887 1.00 82.38 97 SER A C 1
ATOM 757 O O . SER A 1 97 ? 9.174 -0.747 -31.665 1.00 82.38 97 SER A O 1
ATOM 759 N N . GLY A 1 98 ? 11.045 -0.905 -32.897 1.00 79.56 98 GLY A N 1
ATOM 760 C CA . GLY A 1 98 ? 10.655 0.141 -33.856 1.00 7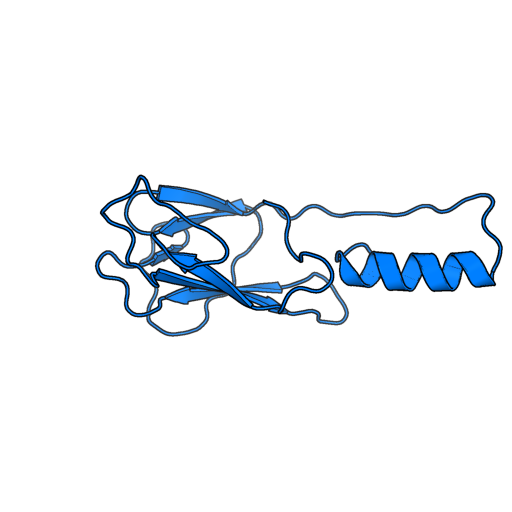9.56 98 GLY A CA 1
ATOM 761 C C . GLY A 1 98 ? 10.633 1.569 -33.293 1.00 79.56 98 GLY A C 1
ATOM 762 O O . GLY A 1 98 ? 9.994 2.435 -33.873 1.00 79.56 98 GLY A O 1
ATOM 763 N N . VAL A 1 99 ? 11.322 1.815 -32.175 1.00 83.44 99 VAL A N 1
ATOM 764 C CA . VAL A 1 99 ? 11.354 3.106 -31.472 1.00 83.44 99 VAL A CA 1
ATOM 765 C C . VAL A 1 99 ? 12.731 3.755 -31.652 1.00 83.44 99 VAL A C 1
ATOM 767 O O . VAL A 1 99 ? 13.752 3.083 -31.470 1.00 83.44 99 VAL A O 1
ATOM 770 N N . SER A 1 100 ? 12.784 5.043 -32.004 1.00 84.69 100 SER A N 1
ATOM 771 C CA . SER A 1 100 ? 14.048 5.780 -32.141 1.00 84.69 100 SER A CA 1
ATOM 772 C C . SER A 1 100 ? 14.778 5.922 -30.795 1.00 84.69 100 SER A C 1
ATOM 774 O O . SER A 1 100 ? 14.200 5.748 -29.720 1.00 84.69 100 SER A O 1
ATOM 776 N N . GLY A 1 101 ? 16.070 6.271 -30.826 1.00 80.56 101 GLY A N 1
ATOM 777 C CA . GLY A 1 101 ? 16.874 6.414 -29.604 1.00 80.56 101 GLY A CA 1
ATOM 778 C C . GLY A 1 101 ? 16.302 7.430 -28.602 1.00 80.56 101 GLY A C 1
ATOM 779 O O . GLY A 1 101 ? 16.290 7.166 -27.400 1.00 80.56 101 GLY A O 1
ATOM 780 N N . ALA A 1 102 ? 15.766 8.554 -29.089 1.00 82.44 102 ALA A N 1
ATOM 781 C CA . ALA A 1 102 ? 15.162 9.587 -28.245 1.00 82.44 102 ALA A CA 1
ATOM 782 C C . ALA A 1 102 ? 13.842 9.120 -27.608 1.00 82.44 102 ALA A C 1
ATOM 784 O O . ALA A 1 102 ? 13.622 9.306 -26.410 1.00 82.44 102 ALA A O 1
ATOM 785 N N . GLU A 1 103 ? 12.986 8.456 -28.384 1.00 83.38 103 GLU A N 1
ATOM 786 C CA . GLU A 1 103 ? 11.713 7.914 -27.904 1.00 83.38 103 GLU A CA 1
ATOM 787 C C . GLU A 1 103 ? 11.926 6.776 -26.896 1.00 83.38 1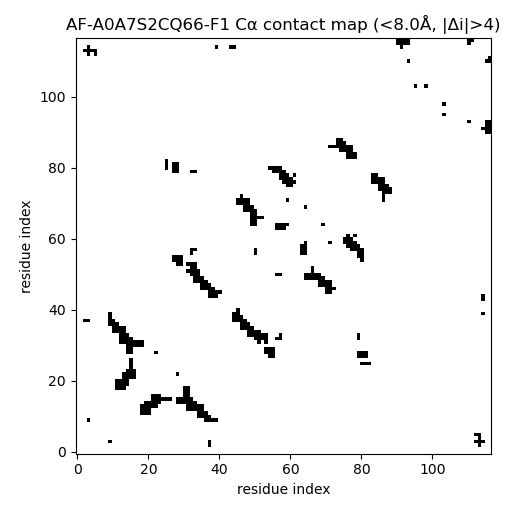03 GLU A C 1
ATOM 789 O O . GLU A 1 103 ? 11.200 6.691 -25.907 1.00 83.38 103 GLU A O 1
ATOM 794 N N . ARG A 1 104 ? 12.974 5.956 -27.067 1.00 82.12 104 ARG A N 1
ATOM 795 C CA . ARG A 1 104 ? 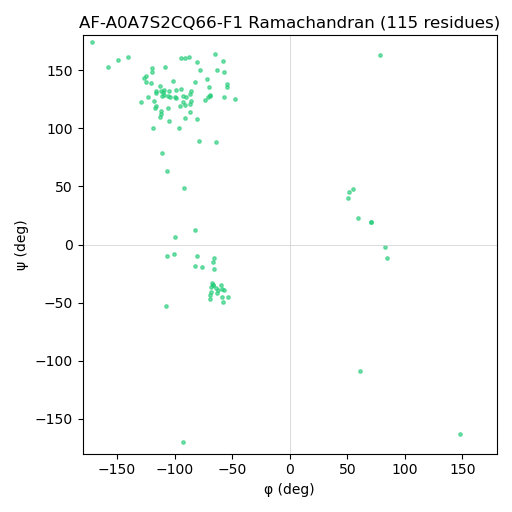13.349 4.914 -26.099 1.00 82.12 104 ARG A CA 1
ATOM 796 C C . ARG A 1 104 ? 13.734 5.515 -24.746 1.00 82.12 104 ARG A C 1
ATOM 798 O O . ARG A 1 104 ? 13.363 4.958 -23.717 1.00 82.12 104 ARG A O 1
ATOM 805 N N . GLN A 1 105 ? 14.436 6.650 -24.729 1.00 82.06 105 GLN A N 1
ATOM 806 C CA . GLN A 1 105 ? 14.807 7.342 -23.488 1.00 82.06 105 GLN A CA 1
ATOM 807 C C . GLN A 1 105 ? 13.585 7.931 -22.767 1.00 82.06 105 GLN A C 1
ATOM 809 O O . GLN A 1 105 ? 13.540 7.968 -21.537 1.00 82.06 105 GLN A O 1
ATOM 814 N N . THR A 1 106 ? 12.603 8.431 -23.518 1.00 84.69 106 THR A N 1
ATOM 815 C CA . THR A 1 106 ? 11.336 8.922 -22.957 1.00 84.69 106 THR A CA 1
ATOM 816 C C . THR A 1 106 ? 10.502 7.769 -22.416 1.00 84.69 106 THR A C 1
ATOM 818 O O . THR A 1 106 ? 10.071 7.829 -21.268 1.00 84.69 106 THR A O 1
ATOM 821 N N . LEU A 1 107 ? 10.362 6.692 -23.193 1.00 81.31 107 LEU A N 1
ATOM 822 C CA . LEU A 1 107 ? 9.647 5.493 -22.776 1.00 81.31 107 LEU A CA 1
ATOM 823 C C . LEU A 1 107 ? 10.258 4.919 -21.497 1.00 81.31 107 LEU A C 1
ATOM 825 O O . LEU A 1 107 ? 9.538 4.743 -20.527 1.00 81.31 107 LEU A O 1
ATOM 829 N N . LYS A 1 108 ? 11.584 4.735 -21.449 1.00 80.31 108 LYS A N 1
ATOM 830 C CA . LYS A 1 108 ? 12.276 4.214 -20.264 1.00 80.31 108 LYS A CA 1
ATOM 831 C C . LYS A 1 108 ? 11.956 5.020 -18.999 1.00 80.31 108 LYS A C 1
ATOM 833 O O . LYS A 1 108 ? 11.602 4.430 -17.988 1.00 80.31 108 LYS A O 1
ATOM 838 N N . ARG A 1 109 ? 11.985 6.355 -19.077 1.00 78.81 109 ARG A N 1
ATOM 839 C CA . ARG A 1 109 ? 11.639 7.234 -17.944 1.00 78.81 109 ARG A CA 1
ATOM 840 C C . ARG A 1 109 ? 10.181 7.079 -17.501 1.00 78.81 109 ARG A C 1
ATOM 842 O O . ARG A 1 109 ? 9.899 7.032 -16.310 1.00 78.81 109 ARG A O 1
ATOM 849 N N . SER A 1 110 ? 9.245 6.968 -18.444 1.00 79.31 110 SER A N 1
ATOM 850 C CA . SER A 1 110 ? 7.833 6.716 -18.120 1.00 79.31 110 SER A CA 1
ATOM 851 C C . SER A 1 110 ? 7.608 5.328 -17.514 1.00 79.31 110 SER A C 1
ATOM 853 O O . SER A 1 110 ? 6.761 5.173 -16.639 1.00 79.31 110 SER A O 1
ATOM 855 N N . CYS A 1 111 ? 8.371 4.331 -17.960 1.00 76.12 111 CYS A N 1
ATOM 856 C CA . CYS A 1 111 ? 8.339 2.965 -17.448 1.00 76.12 111 CYS A CA 1
ATOM 857 C C . CYS A 1 111 ? 8.883 2.874 -16.015 1.00 76.12 111 CYS A C 1
ATOM 859 O O . CYS A 1 111 ? 8.271 2.228 -15.168 1.00 76.12 111 CYS A O 1
ATOM 861 N N . GLU A 1 112 ? 9.964 3.594 -15.715 1.00 76.00 112 GLU A N 1
ATOM 862 C CA . GLU A 1 112 ? 10.518 3.688 -14.360 1.00 76.00 112 GLU A CA 1
ATOM 863 C C . GLU A 1 112 ? 9.482 4.251 -13.366 1.00 76.00 112 GLU A C 1
ATOM 865 O O . GLU A 1 112 ? 9.344 3.735 -12.258 1.00 76.00 112 GLU A O 1
ATOM 870 N N . HIS A 1 113 ? 8.668 5.235 -13.772 1.00 70.44 113 HIS A N 1
ATOM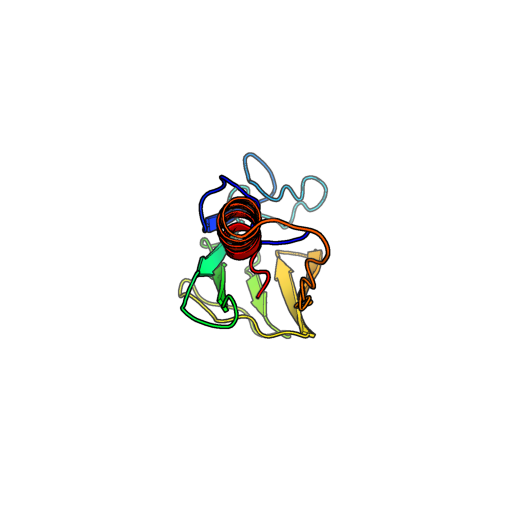 871 C CA . HIS A 1 113 ? 7.610 5.809 -12.922 1.00 70.44 113 HIS A CA 1
ATOM 872 C C . HIS A 1 113 ? 6.469 4.841 -12.564 1.00 70.44 113 HIS A C 1
ATOM 874 O O . HIS A 1 113 ? 5.771 5.075 -11.579 1.00 70.44 113 HIS A O 1
ATOM 880 N N . ILE A 1 114 ? 6.265 3.770 -13.334 1.00 72.12 114 ILE A N 1
ATOM 881 C CA . ILE A 1 114 ? 5.265 2.724 -13.041 1.00 72.12 114 ILE A CA 1
ATOM 882 C C . ILE A 1 114 ? 5.888 1.478 -12.399 1.00 72.12 114 ILE A C 1
ATOM 884 O O . ILE A 1 114 ? 5.207 0.469 -12.231 1.00 72.12 114 ILE A O 1
ATOM 888 N N . GLY A 1 115 ? 7.182 1.522 -12.060 1.00 66.25 115 GLY A N 1
ATOM 889 C CA . GLY A 1 115 ? 7.909 0.373 -11.519 1.00 66.25 115 GLY A CA 1
ATOM 890 C C . GLY A 1 115 ? 8.171 -0.736 -12.546 1.00 66.25 115 GLY A C 1
ATOM 891 O O . GLY A 1 115 ? 8.422 -1.878 -12.158 1.00 66.25 115 GLY A O 1
ATOM 892 N N . ALA A 1 116 ? 8.095 -0.423 -13.844 1.00 63.38 116 ALA A N 1
ATOM 893 C CA . ALA A 1 116 ? 8.528 -1.324 -14.905 1.00 63.38 116 ALA A CA 1
ATOM 894 C C . ALA A 1 116 ? 10.047 -1.223 -15.091 1.00 63.38 116 ALA A C 1
ATOM 896 O O . ALA A 1 116 ? 10.611 -0.127 -15.027 1.00 63.38 116 ALA A O 1
ATOM 897 N N . VAL A 1 117 ? 10.689 -2.374 -15.309 1.00 58.94 117 VAL A N 1
ATOM 898 C CA . VAL A 1 117 ? 12.155 -2.516 -15.393 1.00 58.94 117 VAL A CA 1
ATOM 899 C C . VAL A 1 117 ? 12.583 -2.858 -16.813 1.00 58.94 117 VAL A C 1
ATOM 901 O O . VAL A 1 117 ? 11.877 -3.667 -17.463 1.00 58.94 117 VAL A O 1
#

Radius of gyration: 16.54 Å; Cα contacts (8 Å, |Δi|>4): 228; chains: 1; bounding box: 36×24×50 Å

Organism: NCBI:txid156173